Protein AF-A0A656JJ28-F1 (afdb_monomer)

Mean predicted aligned error: 12.54 Å

Solvent-accessible surface area (backbone atoms only — not comparable to full-atom values): 5600 Å² total; per-residue (Å²): 135,88,78,90,80,77,78,72,86,68,77,77,87,78,56,87,78,64,66,68,80,77,59,94,66,66,54,69,68,56,51,49,51,51,52,49,51,51,51,52,51,49,54,50,52,52,51,51,50,52,60,76,40,39,75,59,32,71,74,37,55,70,59,44,51,53,48,51,52,53,55,47,51,56,50,50,50,54,51,51,51,49,52,52,50,38,68,74,68,69,115

Structure (mmCIF, N/CA/C/O backbone):
data_AF-A0A656JJ28-F1
#
_entry.id   AF-A0A656JJ28-F1
#
loop_
_atom_site.group_PDB
_atom_site.id
_atom_site.type_symbol
_atom_site.label_atom_id
_atom_site.label_alt_id
_atom_site.label_comp_id
_atom_site.label_asym_id
_atom_site.label_entity_id
_atom_site.label_seq_id
_atom_site.pdbx_PDB_ins_code
_atom_site.Cartn_x
_atom_site.Cartn_y
_atom_site.Cartn_z
_atom_site.occupancy
_atom_site.B_iso_or_equiv
_atom_site.au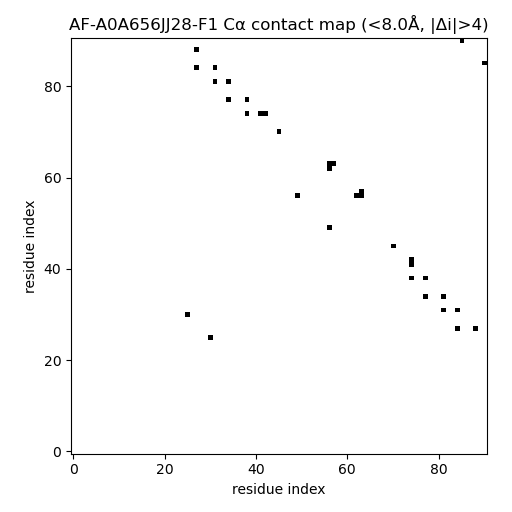th_seq_id
_atom_site.auth_comp_id
_atom_site.auth_asym_id
_atom_site.auth_atom_id
_atom_site.pdbx_PDB_model_num
ATOM 1 N N . MET A 1 1 ? -7.501 -36.820 69.091 1.00 28.56 1 MET A N 1
ATOM 2 C CA . MET A 1 1 ? -7.130 -37.522 67.844 1.00 28.56 1 MET A CA 1
ATOM 3 C C . MET A 1 1 ? -8.232 -37.214 66.833 1.00 28.56 1 MET A C 1
ATOM 5 O O . MET A 1 1 ? -9.359 -37.594 67.099 1.00 28.56 1 MET A O 1
ATOM 9 N N . THR A 1 2 ? -8.061 -36.173 65.999 1.00 41.34 2 THR A N 1
ATOM 10 C CA . THR A 1 2 ? -7.593 -36.225 64.580 1.00 41.34 2 THR A CA 1
ATOM 11 C C . THR A 1 2 ? -8.646 -36.890 63.675 1.00 41.34 2 THR A C 1
ATOM 13 O O . THR A 1 2 ? -9.037 -38.003 63.974 1.00 41.34 2 THR A O 1
ATOM 16 N N . GLN A 1 3 ? -9.173 -36.315 62.592 1.00 39.03 3 GLN A N 1
ATOM 17 C CA . GLN A 1 3 ? -8.618 -35.353 61.643 1.00 39.03 3 GLN A CA 1
ATOM 18 C C . GLN A 1 3 ? -9.666 -34.356 61.129 1.00 39.03 3 GLN A C 1
ATOM 20 O O . GLN A 1 3 ? -10.786 -34.693 60.767 1.00 39.03 3 GLN A O 1
ATOM 25 N N . GLN A 1 4 ? -9.192 -33.124 61.024 1.00 44.34 4 GLN A N 1
ATOM 26 C CA . GLN A 1 4 ? -9.589 -32.094 60.082 1.00 44.34 4 GLN A CA 1
ATOM 27 C C . GLN A 1 4 ? -9.478 -32.618 58.637 1.00 44.34 4 GLN A C 1
ATOM 29 O O . GLN A 1 4 ? -8.366 -32.782 58.142 1.00 44.34 4 GLN A O 1
ATOM 34 N N . GLU A 1 5 ? -10.600 -32.796 57.940 1.00 43.28 5 GLU A N 1
ATOM 35 C CA . GLU A 1 5 ? -10.626 -32.701 56.477 1.00 43.28 5 GLU A CA 1
ATOM 36 C C . GLU A 1 5 ? -11.305 -31.381 56.118 1.00 43.28 5 GLU A C 1
ATOM 38 O O . GLU A 1 5 ? -12.517 -31.239 55.977 1.00 43.28 5 GLU A O 1
ATOM 43 N N . LYS A 1 6 ? -10.462 -30.350 56.110 1.00 45.50 6 LYS A N 1
ATOM 44 C CA . LYS A 1 6 ? -10.784 -28.996 55.690 1.00 45.50 6 LYS A CA 1
ATOM 45 C C . LYS A 1 6 ? -10.999 -29.044 54.177 1.00 45.50 6 LYS A C 1
ATOM 47 O O . LYS A 1 6 ? -10.052 -28.832 53.423 1.00 45.50 6 LYS A O 1
ATOM 52 N N . ALA A 1 7 ? -12.217 -29.350 53.734 1.00 44.69 7 ALA A N 1
ATOM 53 C CA . ALA A 1 7 ? -12.622 -29.036 52.372 1.00 44.69 7 ALA A CA 1
ATOM 54 C C . ALA A 1 7 ? -12.521 -27.513 52.235 1.00 44.69 7 ALA A C 1
ATOM 56 O O . ALA A 1 7 ? -13.266 -26.758 52.855 1.00 44.69 7 ALA A O 1
ATOM 57 N N . LEU A 1 8 ? -11.472 -27.095 51.535 1.00 45.66 8 LEU A N 1
ATOM 58 C CA . LEU A 1 8 ? -11.125 -25.719 51.234 1.00 45.66 8 LEU A CA 1
ATOM 59 C C . LEU A 1 8 ? -12.388 -24.988 50.753 1.00 45.66 8 LEU A C 1
ATOM 61 O O . LEU A 1 8 ? -12.982 -25.409 49.760 1.00 45.66 8 LEU A O 1
ATOM 65 N N . ASP A 1 9 ? -12.789 -23.915 51.441 1.00 49.81 9 ASP A N 1
ATOM 66 C CA . ASP A 1 9 ? -13.774 -22.954 50.939 1.00 49.81 9 ASP A CA 1
ATOM 67 C C . ASP A 1 9 ? -13.238 -22.385 49.618 1.00 49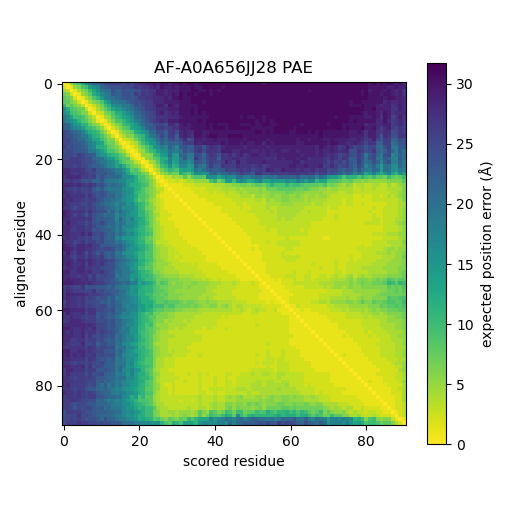.81 9 ASP A C 1
ATOM 69 O O . ASP A 1 9 ? -12.469 -21.422 49.580 1.00 49.81 9 ASP A O 1
ATOM 73 N N . LEU A 1 10 ? -13.583 -23.046 48.515 1.00 51.81 10 LEU A N 1
ATOM 74 C CA . LEU A 1 10 ? -13.326 -22.566 47.172 1.00 51.81 10 LEU A CA 1
ATOM 75 C C . LEU A 1 10 ? -14.176 -21.304 46.996 1.00 51.81 10 LEU A C 1
ATOM 77 O O . LEU A 1 10 ? -15.406 -21.390 47.085 1.00 51.81 10 LEU A O 1
ATOM 81 N N . PRO A 1 11 ? -13.567 -20.128 46.752 1.00 49.78 11 PRO A N 1
ATOM 82 C CA . PRO A 1 11 ? -14.331 -18.919 46.522 1.00 49.78 11 PRO A CA 1
ATOM 83 C C . PRO A 1 11 ? -15.217 -19.152 45.299 1.00 49.78 11 PRO A C 1
ATOM 85 O O . PRO A 1 11 ? -14.739 -19.385 44.187 1.00 49.78 11 PRO A O 1
ATOM 88 N N . LYS A 1 12 ? -16.528 -19.149 45.558 1.00 48.88 12 LYS A N 1
ATOM 89 C CA . LYS A 1 12 ? -17.618 -19.327 44.597 1.00 48.88 12 LYS A CA 1
ATOM 90 C C . LYS A 1 12 ? -17.281 -18.554 43.322 1.00 48.88 12 LYS A C 1
ATOM 92 O O . LYS A 1 12 ? -17.153 -17.331 43.354 1.00 48.88 12 LYS A O 1
ATOM 97 N N . GLY A 1 13 ? -17.090 -19.290 42.228 1.00 53.84 13 GLY A N 1
ATOM 98 C CA . GLY A 1 13 ? -16.563 -18.803 40.957 1.00 53.84 13 GLY A CA 1
ATOM 99 C C . GLY A 1 13 ? -17.428 -17.718 40.322 1.00 53.84 13 GLY A C 1
ATOM 100 O O . GLY A 1 13 ? -18.236 -18.001 39.445 1.00 53.84 13 GLY A O 1
ATOM 101 N N . LYS A 1 14 ? -17.245 -16.471 40.760 1.00 50.59 14 LYS A N 1
ATOM 102 C CA . LYS A 1 14 ? -17.910 -15.297 40.187 1.00 50.59 14 LYS A CA 1
ATOM 103 C C . LYS A 1 14 ? -16.944 -14.260 39.617 1.00 50.59 14 LYS A C 1
ATOM 105 O O . LYS A 1 14 ? -17.394 -13.220 39.170 1.00 50.59 14 LYS A O 1
ATOM 110 N N . ASP A 1 15 ? -15.643 -14.542 39.574 1.00 54.41 15 ASP A N 1
ATOM 111 C CA . ASP A 1 15 ? -14.706 -13.591 38.953 1.00 54.41 15 ASP A CA 1
ATOM 112 C C . ASP A 1 15 ? -13.400 -14.196 38.420 1.00 54.41 15 ASP A C 1
ATOM 114 O O . ASP A 1 15 ? -12.660 -13.528 37.708 1.00 54.41 15 ASP A O 1
ATOM 118 N N . ILE A 1 16 ? -13.120 -15.482 38.670 1.00 50.53 16 ILE A N 1
ATOM 119 C CA . ILE A 1 16 ? -11.864 -16.124 38.229 1.00 50.53 16 ILE A CA 1
ATOM 120 C C . ILE A 1 16 ? -11.845 -16.351 36.709 1.00 50.53 16 ILE A C 1
ATOM 122 O O . ILE A 1 16 ? -10.796 -16.627 36.152 1.00 50.53 16 ILE A O 1
ATOM 126 N N . LEU A 1 17 ? -12.977 -16.209 36.012 1.00 50.91 17 LEU A N 1
ATOM 127 C CA . LEU A 1 17 ? -13.048 -16.194 34.543 1.00 50.91 17 LEU A CA 1
ATOM 128 C C . LEU A 1 17 ? -13.378 -14.804 33.981 1.00 50.91 17 LEU A C 1
ATOM 130 O O . LEU A 1 17 ? -13.450 -14.638 32.767 1.00 50.91 17 LEU A O 1
ATOM 134 N N . ASN A 1 18 ? -13.478 -13.780 34.836 1.00 48.88 18 ASN A N 1
ATOM 135 C CA . ASN A 1 18 ? -13.565 -12.382 34.422 1.00 48.88 18 ASN A CA 1
ATOM 136 C C . ASN A 1 18 ? -12.169 -11.830 34.098 1.00 48.88 18 ASN A C 1
ATOM 138 O O . ASN A 1 18 ? -11.801 -10.705 34.439 1.00 48.88 18 ASN A O 1
ATOM 142 N N . TRP A 1 19 ? -11.378 -12.627 33.380 1.00 50.97 19 TRP A N 1
ATOM 143 C CA . TRP A 1 19 ? -10.265 -12.120 32.601 1.00 50.97 19 TRP A CA 1
ATOM 144 C C . TRP A 1 19 ? -10.921 -11.399 31.430 1.00 50.97 19 TRP A C 1
ATOM 146 O O . TRP A 1 19 ? -10.937 -11.887 30.303 1.00 50.97 19 TRP A O 1
ATOM 156 N N . LYS A 1 20 ? -11.516 -10.228 31.697 1.00 46.38 20 LYS A N 1
ATOM 157 C CA . LYS A 1 20 ? -11.679 -9.193 30.686 1.00 46.38 20 LYS A CA 1
ATOM 158 C C . LYS A 1 20 ? -10.313 -9.133 30.045 1.00 46.38 20 LYS A C 1
ATOM 160 O O . LYS A 1 20 ? -9.372 -8.747 30.735 1.00 46.38 20 LYS A O 1
ATOM 165 N N . ILE A 1 21 ? -10.192 -9.648 28.823 1.00 53.66 21 ILE A N 1
ATOM 166 C CA . ILE A 1 21 ? -8.929 -9.775 28.109 1.00 53.66 21 ILE A CA 1
ATOM 167 C C . ILE A 1 21 ? -8.368 -8.359 28.035 1.00 53.66 21 ILE A C 1
ATOM 169 O O . ILE A 1 21 ? -8.682 -7.579 27.141 1.00 53.66 21 ILE A O 1
ATOM 173 N N . LYS A 1 22 ? -7.587 -7.978 29.045 1.00 47.00 22 LYS A N 1
ATOM 174 C CA . LYS A 1 22 ? -6.879 -6.715 29.115 1.00 47.00 22 LYS A CA 1
ATOM 175 C C . LYS A 1 22 ? -5.591 -6.985 28.374 1.00 47.00 22 LYS A C 1
ATOM 177 O O . LYS A 1 22 ? -4.499 -6.928 28.924 1.00 47.00 22 LYS A O 1
ATOM 182 N N . THR A 1 23 ? -5.740 -7.353 27.104 1.00 55.34 23 THR A N 1
ATOM 183 C CA . THR A 1 23 ? -4.659 -7.188 26.156 1.00 55.34 23 THR A CA 1
ATOM 184 C C . THR A 1 23 ? -4.189 -5.751 26.316 1.00 55.34 23 THR A C 1
ATOM 186 O O . THR A 1 23 ? -5.017 -4.841 26.403 1.00 55.34 23 THR A O 1
ATOM 189 N N . LEU A 1 24 ? -2.879 -5.531 26.271 1.00 50.72 24 LEU A N 1
ATOM 190 C CA . LEU A 1 24 ? -2.261 -4.239 25.947 1.00 50.72 24 LEU A CA 1
ATOM 191 C C . LEU A 1 24 ? -2.685 -3.732 24.543 1.00 50.72 24 LEU A C 1
ATOM 193 O O . LEU A 1 24 ? -1.955 -3.003 23.881 1.00 50.72 24 LEU A O 1
ATOM 197 N N . ALA A 1 25 ? -3.850 -4.154 24.049 1.00 59.09 25 ALA A N 1
ATOM 198 C CA . ALA A 1 25 ? -4.447 -3.697 22.824 1.00 59.09 25 ALA A CA 1
ATOM 199 C C . ALA A 1 25 ? -4.934 -2.277 23.070 1.00 59.09 25 ALA A C 1
ATOM 201 O O . ALA A 1 25 ? -5.807 -2.013 23.901 1.00 59.09 25 ALA A O 1
ATOM 202 N N . ARG A 1 26 ? -4.308 -1.372 22.329 1.00 66.62 26 ARG A N 1
ATOM 203 C CA . ARG A 1 26 ? -4.726 0.009 22.158 1.00 66.62 26 ARG A CA 1
ATOM 204 C C . ARG A 1 26 ? -6.226 0.071 21.846 1.00 66.62 26 ARG A C 1
ATOM 206 O O . ARG A 1 26 ? -6.771 -0.883 21.288 1.00 66.62 26 ARG A O 1
ATOM 213 N N . SER A 1 27 ? -6.900 1.166 22.206 1.00 81.69 27 SER A N 1
ATOM 214 C CA . SER A 1 27 ? -8.344 1.257 21.965 1.00 81.69 27 SER A CA 1
ATOM 215 C C . SER A 1 27 ? -8.658 1.028 20.475 1.00 81.69 27 SER A C 1
ATOM 217 O O . SER A 1 27 ? -7.864 1.425 19.615 1.00 81.69 27 SER A O 1
ATOM 219 N N . PRO A 1 28 ? -9.794 0.402 20.125 1.00 80.88 28 PRO A N 1
ATOM 220 C CA . PRO A 1 28 ? -10.104 0.097 18.727 1.00 80.88 28 PRO A CA 1
ATOM 221 C C . PRO A 1 28 ? -10.106 1.341 17.832 1.00 80.88 28 PRO A C 1
ATOM 223 O O . PRO A 1 28 ? -9.612 1.314 16.707 1.00 80.88 28 PRO A O 1
ATOM 226 N N . LYS A 1 29 ? -10.551 2.474 18.384 1.00 84.94 29 LYS A N 1
ATOM 227 C CA . LYS A 1 29 ? -10.467 3.793 17.753 1.00 84.94 29 LYS A CA 1
ATOM 228 C C . LYS A 1 29 ? -9.025 4.206 17.440 1.00 84.94 29 LYS A C 1
ATOM 230 O O . LYS A 1 29 ? -8.749 4.662 16.335 1.00 84.94 29 LYS A O 1
ATOM 235 N N . GLU A 1 30 ? -8.095 4.039 18.379 1.00 87.44 30 GLU A N 1
ATOM 236 C CA . GLU A 1 30 ? -6.673 4.332 18.156 1.00 87.44 30 GLU A CA 1
ATOM 237 C C . GLU A 1 30 ? -6.045 3.405 17.106 1.00 87.44 30 GLU A C 1
ATOM 239 O O . GLU A 1 30 ? -5.235 3.862 16.300 1.00 87.44 30 GLU A O 1
ATOM 244 N N . ILE A 1 31 ? -6.443 2.128 17.067 1.00 87.62 31 ILE A N 1
ATOM 245 C CA . ILE A 1 31 ? -6.005 1.178 16.032 1.00 87.62 31 ILE A CA 1
ATOM 246 C C . ILE A 1 31 ? -6.491 1.630 14.648 1.00 87.62 31 ILE A C 1
ATOM 248 O O . ILE A 1 31 ? -5.697 1.670 13.709 1.00 87.62 31 ILE A O 1
ATOM 252 N N . MET A 1 32 ? -7.763 2.021 14.522 1.00 89.88 32 MET A N 1
ATOM 253 C CA . MET A 1 32 ? -8.327 2.522 13.263 1.00 89.88 32 MET A CA 1
ATOM 254 C C . MET A 1 32 ? -7.636 3.802 12.783 1.00 89.88 32 MET A C 1
ATOM 256 O O . MET A 1 32 ? -7.335 3.931 11.595 1.00 89.88 32 MET A O 1
ATOM 260 N N . ILE A 1 33 ? -7.348 4.739 13.693 1.00 91.06 33 ILE A N 1
ATOM 261 C CA . ILE A 1 33 ? -6.605 5.965 13.367 1.00 91.06 33 ILE A CA 1
ATOM 262 C C . ILE A 1 33 ? -5.204 5.613 12.860 1.00 91.06 33 ILE A C 1
ATOM 264 O O . ILE A 1 33 ? -4.806 6.087 11.798 1.00 91.06 33 ILE A O 1
ATOM 268 N N . ALA A 1 34 ? -4.475 4.744 13.566 1.00 91.50 34 ALA A N 1
ATOM 269 C CA . ALA A 1 34 ? -3.140 4.328 13.148 1.00 91.50 34 ALA A CA 1
ATOM 270 C C . ALA A 1 34 ? -3.160 3.659 11.764 1.00 91.50 34 ALA A C 1
ATOM 272 O O . ALA A 1 34 ? -2.373 4.025 10.895 1.00 91.50 34 ALA A O 1
ATOM 273 N N . GLN A 1 35 ? -4.093 2.734 11.519 1.00 91.69 35 GLN A N 1
ATOM 274 C CA . GLN A 1 35 ? -4.262 2.081 10.213 1.00 91.69 35 GLN A CA 1
ATOM 275 C C . GLN A 1 35 ? -4.606 3.071 9.095 1.00 91.69 35 GLN A C 1
ATOM 277 O O . GLN A 1 35 ? -4.107 2.933 7.976 1.00 91.69 35 GLN A O 1
ATOM 282 N N . SER A 1 36 ? -5.413 4.090 9.393 1.00 92.00 36 SER A N 1
ATOM 283 C CA . SER A 1 36 ? -5.752 5.146 8.433 1.00 92.00 36 SER A CA 1
ATOM 284 C C . SER A 1 36 ? -4.523 5.987 8.077 1.00 92.00 36 SER A C 1
ATOM 286 O O . SER A 1 36 ? -4.275 6.248 6.902 1.00 92.00 36 SER A O 1
ATOM 288 N N . ILE A 1 37 ? -3.701 6.339 9.073 1.00 95.31 37 ILE A N 1
ATOM 289 C CA . ILE A 1 37 ? -2.429 7.047 8.869 1.00 95.31 37 ILE A CA 1
ATOM 290 C C . ILE A 1 37 ? -1.468 6.195 8.031 1.00 95.31 37 ILE A C 1
ATOM 292 O O . ILE A 1 37 ? -0.916 6.690 7.051 1.00 95.31 37 ILE A O 1
ATOM 296 N N . PHE A 1 38 ? -1.304 4.909 8.355 1.00 94.25 38 PHE A N 1
ATOM 297 C CA . PHE A 1 38 ? -0.464 4.005 7.563 1.00 94.25 38 PHE A CA 1
ATOM 298 C C . PHE A 1 38 ? -0.946 3.887 6.117 1.00 94.25 38 PHE A C 1
ATOM 300 O O . PHE A 1 38 ? -0.127 3.920 5.204 1.00 94.25 38 PHE A O 1
ATOM 307 N N . SER A 1 39 ? -2.261 3.818 5.897 1.00 94.88 39 SER A N 1
ATOM 308 C CA . SER A 1 39 ? -2.838 3.787 4.549 1.00 94.88 39 SER A CA 1
ATOM 309 C C . SER A 1 39 ? -2.521 5.071 3.775 1.00 94.88 39 SER A C 1
ATOM 311 O O . SER A 1 39 ? -2.101 5.004 2.621 1.00 94.88 39 SER A O 1
ATOM 313 N N . ALA A 1 40 ? -2.648 6.238 4.415 1.00 96.12 40 ALA A N 1
ATOM 314 C CA . ALA A 1 40 ? -2.320 7.526 3.805 1.00 96.12 40 ALA A CA 1
ATOM 315 C C . ALA A 1 40 ? -0.825 7.653 3.465 1.00 96.12 40 ALA A C 1
ATOM 317 O O . ALA A 1 40 ? -0.472 8.095 2.368 1.00 96.12 40 ALA A O 1
ATOM 318 N N . ILE A 1 41 ? 0.058 7.221 4.371 1.00 97.31 41 ILE A N 1
ATOM 319 C CA . ILE A 1 41 ? 1.507 7.179 4.131 1.00 97.31 41 ILE A CA 1
ATOM 320 C C . ILE A 1 41 ? 1.823 6.230 2.972 1.00 97.31 41 ILE A C 1
ATOM 322 O O . ILE A 1 41 ? 2.586 6.599 2.082 1.00 97.31 41 ILE A O 1
ATOM 326 N N . HIS A 1 42 ? 1.206 5.044 2.938 1.00 96.38 42 HIS A N 1
ATOM 327 C CA . HIS A 1 42 ? 1.387 4.063 1.865 1.00 96.38 42 HIS A CA 1
ATOM 328 C C . HIS A 1 42 ? 0.998 4.633 0.501 1.00 96.38 42 HIS A C 1
ATOM 330 O O . HIS A 1 42 ? 1.786 4.555 -0.438 1.00 96.38 42 HIS A O 1
ATOM 336 N N . LEU A 1 43 ? -0.173 5.268 0.394 1.00 96.62 43 LEU A N 1
ATOM 337 C CA . LEU A 1 43 ? -0.639 5.938 -0.827 1.00 96.62 43 LEU A CA 1
ATOM 338 C C . LEU A 1 43 ? 0.311 7.056 -1.270 1.00 96.62 43 LEU A C 1
ATOM 340 O O . LEU A 1 43 ? 0.656 7.1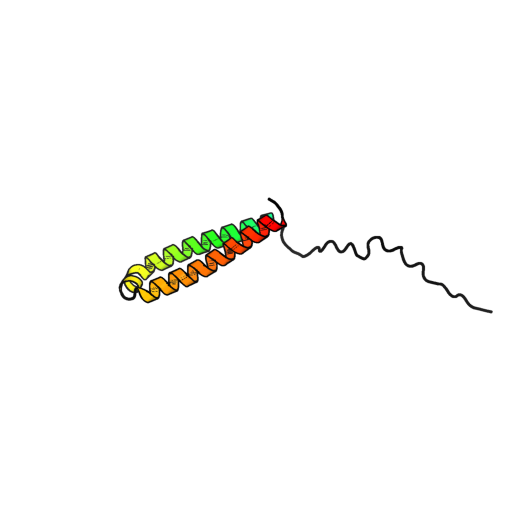51 -2.450 1.00 96.62 43 LEU A O 1
ATOM 344 N N . THR A 1 44 ? 0.771 7.871 -0.322 1.00 97.69 44 THR A N 1
ATOM 345 C CA . THR A 1 44 ? 1.676 8.993 -0.600 1.00 97.69 44 THR A CA 1
ATOM 346 C C . THR A 1 44 ? 3.038 8.493 -1.082 1.00 97.69 44 THR A C 1
ATOM 348 O O . THR A 1 44 ? 3.509 8.904 -2.141 1.00 97.69 44 THR A O 1
ATOM 351 N N . GLY A 1 45 ? 3.647 7.555 -0.352 1.00 97.31 45 GLY A N 1
ATOM 352 C CA . GLY A 1 45 ? 4.935 6.958 -0.707 1.00 97.31 45 GLY A CA 1
ATOM 353 C C . GLY A 1 45 ? 4.882 6.218 -2.042 1.00 97.31 45 GLY A C 1
ATOM 354 O O . GLY A 1 45 ? 5.755 6.407 -2.884 1.00 97.31 45 GLY A O 1
ATOM 355 N N . SER A 1 46 ? 3.810 5.458 -2.279 1.00 96.19 46 SER A N 1
ATOM 356 C CA . SER A 1 46 ? 3.550 4.784 -3.556 1.00 96.19 46 SER A CA 1
ATOM 357 C C . SER A 1 46 ? 3.482 5.772 -4.720 1.00 96.19 46 SER A C 1
ATOM 359 O O . SER A 1 46 ? 4.115 5.561 -5.753 1.00 96.19 46 SER A O 1
ATOM 361 N N . SER A 1 47 ? 2.751 6.875 -4.546 1.00 95.75 47 SER A N 1
ATOM 362 C CA . SER A 1 47 ? 2.597 7.903 -5.579 1.00 95.75 47 SER A CA 1
ATOM 363 C C . SER A 1 47 ? 3.927 8.587 -5.896 1.00 95.75 47 SER A C 1
ATOM 365 O O . SER A 1 47 ? 4.283 8.725 -7.065 1.00 95.75 47 SER A O 1
ATOM 367 N N . LEU A 1 48 ? 4.701 8.952 -4.867 1.00 97.25 48 LEU A N 1
ATOM 368 C CA . LEU A 1 48 ? 6.028 9.550 -5.035 1.00 97.25 48 LEU A CA 1
ATOM 369 C C . LEU A 1 48 ? 7.013 8.588 -5.708 1.00 97.25 48 LEU A C 1
ATOM 371 O O . LEU A 1 48 ? 7.775 9.003 -6.580 1.00 97.25 48 LEU A O 1
ATOM 375 N N . PHE A 1 49 ? 6.980 7.305 -5.344 1.00 94.19 49 PHE A N 1
ATOM 376 C CA . PHE A 1 49 ? 7.830 6.283 -5.948 1.00 94.19 49 PHE A CA 1
ATOM 377 C C . PHE A 1 49 ? 7.503 6.075 -7.432 1.00 94.19 49 PHE A C 1
ATOM 379 O O . PHE A 1 49 ? 8.409 6.064 -8.268 1.00 94.19 49 PHE A O 1
ATOM 386 N N . MET A 1 50 ? 6.215 5.986 -7.781 1.00 94.06 50 MET A N 1
ATOM 387 C CA . MET A 1 50 ? 5.771 5.887 -9.176 1.00 94.06 50 MET A CA 1
ATOM 388 C C . MET A 1 50 ? 6.146 7.130 -9.986 1.00 94.06 50 MET A C 1
ATOM 390 O O . MET A 1 50 ? 6.651 7.006 -11.102 1.00 94.06 50 MET A O 1
ATOM 394 N N . TRP A 1 51 ? 5.960 8.319 -9.410 1.00 95.50 51 TRP A N 1
ATOM 395 C CA . TRP A 1 51 ?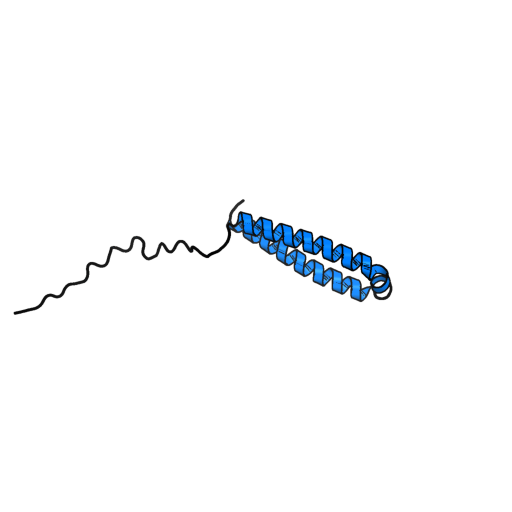 6.353 9.580 -10.032 1.00 95.50 51 TRP A CA 1
ATOM 396 C C . TRP A 1 51 ? 7.865 9.645 -10.291 1.00 95.50 51 TRP A C 1
ATOM 398 O O . TRP A 1 51 ? 8.292 9.898 -11.417 1.00 95.50 51 TRP A O 1
ATOM 408 N N . GLY A 1 52 ? 8.686 9.347 -9.279 1.00 96.44 52 GLY A N 1
ATOM 409 C CA . GLY A 1 52 ? 10.146 9.358 -9.400 1.00 96.44 52 GLY A CA 1
ATOM 410 C C . GLY A 1 52 ? 10.680 8.313 -10.386 1.00 96.44 52 GLY A C 1
ATOM 411 O O . GLY A 1 52 ? 11.628 8.579 -11.125 1.00 96.44 52 GLY A O 1
ATOM 412 N N . GLY A 1 53 ? 10.047 7.139 -10.445 1.00 94.38 53 GLY A N 1
ATOM 413 C CA . GLY A 1 53 ? 10.425 6.046 -11.343 1.00 94.38 53 GLY A CA 1
ATOM 414 C C . GLY A 1 53 ? 9.771 6.080 -12.728 1.00 94.38 53 GLY A C 1
ATOM 415 O O . GLY A 1 53 ? 10.038 5.186 -13.531 1.00 94.38 53 GLY A O 1
ATOM 416 N N . TRP A 1 54 ? 8.944 7.083 -13.046 1.00 94.62 54 TRP A N 1
ATOM 417 C CA . TRP A 1 54 ? 8.110 7.143 -14.259 1.00 94.62 54 TRP A CA 1
ATOM 418 C C . TRP A 1 54 ? 8.842 6.736 -15.548 1.00 94.62 54 TRP A C 1
ATOM 420 O O . TRP A 1 54 ? 8.351 5.905 -16.309 1.00 94.62 54 TRP A O 1
ATOM 430 N N . LYS A 1 55 ? 10.059 7.248 -15.778 1.00 96.25 55 LYS A N 1
ATOM 431 C CA . LYS A 1 55 ? 10.842 6.929 -16.989 1.00 96.25 55 LYS A CA 1
ATOM 432 C C . LYS A 1 55 ? 11.239 5.450 -17.084 1.00 96.25 55 LYS A C 1
ATOM 434 O O . LYS A 1 55 ? 11.359 4.931 -18.189 1.00 96.25 55 LYS A O 1
ATOM 439 N N . VAL A 1 56 ? 11.476 4.786 -15.9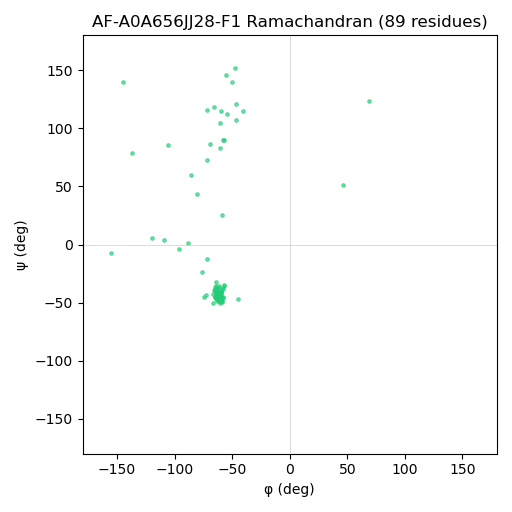53 1.00 94.94 56 VAL A N 1
ATOM 440 C CA . VAL A 1 56 ? 11.794 3.348 -15.892 1.00 94.94 56 VAL A CA 1
ATOM 441 C C . VAL A 1 56 ? 10.532 2.532 -16.152 1.0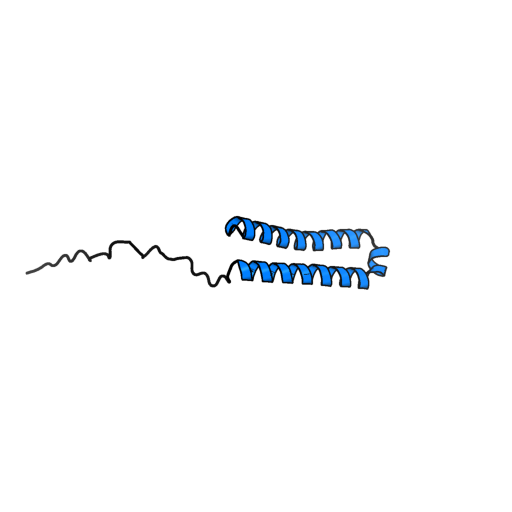0 94.94 56 VAL A C 1
ATOM 443 O O . VAL A 1 56 ? 10.550 1.617 -16.971 1.00 94.94 56 VAL A O 1
ATOM 446 N N . PHE A 1 57 ? 9.422 2.914 -15.522 1.00 94.19 57 PHE A N 1
ATOM 447 C CA . PHE A 1 57 ? 8.130 2.252 -15.686 1.00 94.19 57 PHE A CA 1
ATOM 448 C C . PHE A 1 57 ? 7.588 2.345 -17.115 1.00 94.19 57 PHE A C 1
ATOM 450 O O . PHE A 1 57 ? 7.089 1.356 -17.640 1.00 94.19 57 PHE A O 1
ATOM 457 N N . LEU A 1 58 ? 7.764 3.485 -17.787 1.00 93.38 58 LEU A N 1
ATOM 458 C CA . LEU A 1 58 ? 7.413 3.628 -19.202 1.00 93.38 58 LEU A CA 1
ATOM 459 C C . LEU A 1 58 ? 8.199 2.685 -20.120 1.00 93.38 58 LEU A C 1
ATOM 461 O O . LEU A 1 58 ? 7.666 2.214 -21.119 1.00 93.38 58 LEU A O 1
ATOM 465 N N . LYS A 1 59 ? 9.470 2.419 -19.797 1.00 96.88 59 LYS A N 1
ATOM 466 C CA . LYS A 1 59 ? 10.316 1.498 -20.570 1.00 96.88 59 LYS A CA 1
ATOM 467 C C . LYS A 1 59 ? 9.974 0.032 -20.308 1.00 96.88 59 LYS A C 1
ATOM 469 O O . LYS A 1 59 ? 10.265 -0.808 -21.152 1.00 96.88 59 LYS A O 1
ATOM 474 N N . ASN A 1 60 ? 9.382 -0.280 -19.155 1.00 94.75 60 ASN A N 1
ATOM 475 C CA . ASN A 1 60 ? 8.980 -1.634 -18.786 1.00 94.75 60 ASN A CA 1
ATOM 476 C C . ASN A 1 60 ? 7.581 -1.637 -18.133 1.00 94.75 60 ASN A C 1
ATOM 478 O O . ASN A 1 60 ? 7.465 -1.726 -16.907 1.00 94.75 60 ASN A O 1
ATOM 482 N N . PRO A 1 61 ? 6.507 -1.546 -18.941 1.00 93.12 61 PRO A N 1
ATOM 483 C CA . PRO A 1 61 ? 5.137 -1.490 -18.434 1.00 93.12 61 PR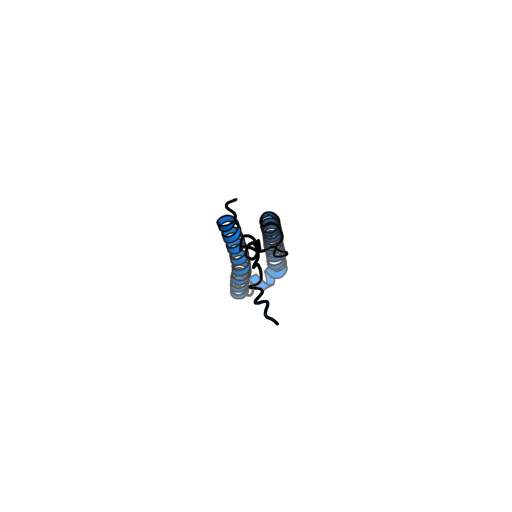O A CA 1
ATOM 484 C C . PRO A 1 61 ? 4.718 -2.691 -17.566 1.00 93.12 61 PRO A C 1
ATOM 486 O O . PRO A 1 61 ? 4.049 -2.469 -16.556 1.00 93.12 61 PRO A O 1
ATOM 489 N N . PRO A 1 62 ? 5.121 -3.947 -17.860 1.00 96.56 62 PRO A N 1
ATOM 490 C CA . PRO A 1 62 ? 4.822 -5.079 -16.980 1.00 96.56 62 PRO A CA 1
ATOM 491 C C . PRO A 1 62 ? 5.333 -4.900 -15.546 1.00 96.56 62 PRO A C 1
ATOM 493 O O . PRO A 1 62 ? 4.655 -5.290 -14.596 1.00 96.56 62 PRO A O 1
ATOM 496 N N . LEU A 1 63 ? 6.497 -4.265 -15.372 1.00 94.31 63 LEU A N 1
ATOM 497 C CA . LEU A 1 63 ? 7.049 -3.968 -14.051 1.00 94.31 63 LEU A CA 1
ATOM 498 C C . LEU A 1 63 ? 6.165 -2.974 -13.282 1.00 94.31 63 LEU A C 1
ATOM 500 O O . LEU A 1 63 ? 5.936 -3.157 -12.087 1.00 94.31 63 LEU A O 1
ATOM 504 N N . LEU A 1 64 ? 5.617 -1.962 -13.964 1.00 94.12 64 LEU A N 1
ATOM 505 C CA . LEU A 1 64 ? 4.656 -1.029 -13.368 1.00 94.12 64 LEU A CA 1
ATOM 506 C C . LEU A 1 64 ? 3.365 -1.739 -12.948 1.00 94.12 64 LEU A C 1
ATOM 508 O O . LEU A 1 64 ? 2.868 -1.498 -11.852 1.00 94.12 64 LEU A O 1
ATOM 512 N N . VAL A 1 65 ? 2.842 -2.634 -13.788 1.00 95.38 65 VAL A N 1
ATOM 513 C CA . VAL A 1 65 ? 1.637 -3.416 -13.466 1.00 95.38 65 VAL A CA 1
ATOM 514 C C . VAL A 1 65 ? 1.874 -4.286 -12.232 1.00 95.38 65 VAL A C 1
ATOM 516 O O . VAL A 1 65 ? 1.070 -4.257 -11.302 1.00 95.38 65 VAL A O 1
ATOM 519 N N . GLY A 1 66 ? 2.997 -5.010 -12.180 1.00 96.00 66 GLY A N 1
ATOM 520 C CA . GLY A 1 66 ? 3.360 -5.827 -11.020 1.00 96.00 66 GLY A CA 1
ATOM 521 C C . GLY A 1 66 ? 3.492 -5.001 -9.739 1.00 96.00 66 GLY A C 1
ATOM 522 O O . GLY A 1 66 ? 2.991 -5.397 -8.687 1.00 96.00 66 GLY A O 1
ATOM 523 N N . LEU A 1 67 ? 4.093 -3.814 -9.836 1.00 94.94 67 LEU A N 1
ATOM 524 C CA . LEU A 1 67 ? 4.201 -2.880 -8.720 1.00 94.94 67 LEU A CA 1
ATOM 525 C C . LEU A 1 67 ? 2.827 -2.382 -8.249 1.00 94.94 67 LEU A C 1
ATOM 527 O O . LEU A 1 67 ? 2.555 -2.408 -7.052 1.00 94.94 67 LEU A O 1
ATOM 531 N N . ILE A 1 68 ? 1.947 -1.966 -9.165 1.00 95.31 68 ILE A N 1
ATOM 532 C CA . ILE A 1 68 ? 0.587 -1.517 -8.826 1.00 95.31 68 ILE A CA 1
ATOM 533 C C . ILE A 1 68 ? -0.188 -2.637 -8.130 1.00 95.31 68 ILE A C 1
ATOM 535 O O . ILE A 1 68 ? -0.843 -2.383 -7.122 1.00 95.31 68 ILE A O 1
ATOM 539 N N . LEU A 1 69 ? -0.082 -3.876 -8.617 1.00 97.50 69 LEU A N 1
ATOM 540 C CA . LEU A 1 69 ? -0.724 -5.032 -7.988 1.00 97.50 69 LEU A CA 1
ATOM 541 C C . LEU A 1 69 ? -0.187 -5.282 -6.575 1.00 97.50 69 LEU A C 1
ATOM 543 O O . LEU A 1 69 ? -0.975 -5.482 -5.652 1.00 97.50 69 LEU A O 1
ATOM 547 N N . ALA A 1 70 ? 1.132 -5.217 -6.379 1.00 96.69 70 ALA A N 1
ATOM 548 C CA . ALA A 1 70 ? 1.742 -5.392 -5.063 1.00 96.69 70 ALA A CA 1
ATOM 549 C C . ALA A 1 70 ? 1.301 -4.294 -4.077 1.00 96.69 70 ALA A C 1
ATOM 551 O O . ALA A 1 70 ? 0.848 -4.589 -2.970 1.00 96.69 70 ALA A O 1
ATOM 552 N N . LEU A 1 71 ? 1.368 -3.025 -4.491 1.00 96.62 71 LEU A N 1
ATOM 553 C CA . LEU A 1 71 ? 0.963 -1.883 -3.665 1.00 96.62 71 LEU A CA 1
ATOM 554 C C . LEU A 1 71 ? -0.543 -1.892 -3.380 1.00 96.62 71 LEU A C 1
ATOM 556 O O . LEU A 1 71 ? -0.959 -1.591 -2.259 1.00 96.62 71 LEU A O 1
ATOM 560 N N . GLY A 1 72 ? -1.348 -2.270 -4.372 1.00 96.94 72 GLY A N 1
ATOM 561 C CA . GLY A 1 72 ? -2.791 -2.440 -4.249 1.00 96.94 72 GLY A CA 1
ATOM 562 C C . GLY A 1 72 ? -3.161 -3.566 -3.288 1.00 96.94 72 GLY A C 1
ATOM 563 O O . GLY A 1 72 ? -4.063 -3.389 -2.477 1.00 96.94 72 GLY A O 1
ATOM 564 N N . GLY A 1 73 ? -2.429 -4.683 -3.302 1.00 97.50 73 GLY A N 1
ATOM 565 C CA . GLY A 1 73 ? -2.620 -5.784 -2.354 1.00 97.50 73 GLY A CA 1
ATOM 566 C C . GLY A 1 73 ? -2.375 -5.364 -0.903 1.00 97.50 73 GLY A C 1
ATOM 567 O O . GLY A 1 73 ? -3.187 -5.661 -0.026 1.00 97.50 73 GLY A O 1
ATOM 568 N N . VAL A 1 74 ? -1.305 -4.602 -0.650 1.00 95.88 74 VAL A N 1
ATOM 569 C CA . VAL A 1 74 ? -1.022 -4.042 0.686 1.00 95.88 74 VAL A CA 1
ATOM 570 C C . VAL A 1 74 ? -2.130 -3.083 1.127 1.00 95.88 74 VAL A C 1
ATOM 572 O O . VAL A 1 74 ? -2.594 -3.151 2.266 1.00 95.88 74 VAL A O 1
ATOM 575 N N . LEU A 1 75 ? -2.607 -2.224 0.222 1.00 95.62 75 LEU A N 1
ATOM 576 C CA . LEU A 1 75 ? -3.707 -1.312 0.528 1.00 95.62 75 LEU A CA 1
ATOM 577 C C . LEU A 1 75 ? -5.005 -2.078 0.823 1.00 95.62 75 LEU A C 1
ATOM 579 O O . LEU A 1 75 ? -5.668 -1.797 1.819 1.00 95.62 75 LEU A O 1
ATOM 583 N N . ALA A 1 76 ? -5.343 -3.079 0.008 1.00 96.06 76 ALA A N 1
ATOM 584 C CA . ALA A 1 76 ? -6.519 -3.923 0.201 1.00 96.06 76 ALA A CA 1
ATOM 585 C C . ALA A 1 76 ? -6.490 -4.640 1.558 1.00 96.06 76 ALA A C 1
ATOM 587 O O . ALA A 1 76 ? -7.516 -4.712 2.235 1.00 96.06 76 ALA A O 1
ATOM 588 N N . TYR A 1 77 ? -5.313 -5.097 1.997 1.00 94.88 77 TYR A N 1
ATOM 589 C CA . TYR A 1 77 ? -5.132 -5.665 3.330 1.00 94.88 77 TYR A CA 1
ATOM 590 C C . TYR A 1 77 ? -5.493 -4.662 4.437 1.00 94.88 77 TYR A C 1
ATOM 592 O O . TYR A 1 77 ? -6.289 -4.989 5.319 1.00 94.88 77 TYR A O 1
ATOM 600 N N . PHE A 1 78 ? -4.992 -3.424 4.379 1.00 90.88 78 PHE A N 1
ATOM 601 C CA . PHE A 1 78 ? -5.328 -2.405 5.382 1.00 90.88 78 PHE A CA 1
ATOM 602 C C . PHE A 1 78 ? -6.811 -2.026 5.380 1.00 90.88 78 PHE A C 1
ATOM 604 O O . PHE A 1 78 ? -7.406 -1.893 6.451 1.00 90.88 78 PHE A O 1
ATOM 611 N N . ILE A 1 79 ? -7.434 -1.922 4.205 1.00 92.44 79 ILE A N 1
ATOM 612 C CA . ILE A 1 79 ? -8.878 -1.682 4.096 1.00 92.44 79 ILE A CA 1
ATOM 613 C C . ILE A 1 79 ? -9.673 -2.846 4.700 1.00 92.44 79 ILE A C 1
ATOM 615 O O . ILE A 1 79 ? -10.600 -2.618 5.477 1.00 92.44 79 ILE A O 1
ATOM 619 N N . GLY A 1 80 ? -9.287 -4.092 4.417 1.00 93.50 80 GLY A N 1
ATOM 620 C CA . GLY A 1 80 ? -9.910 -5.276 5.012 1.00 93.50 80 GLY A CA 1
ATOM 621 C C . GLY A 1 80 ? -9.809 -5.287 6.539 1.00 93.50 80 GLY A C 1
ATOM 622 O O . GLY A 1 80 ? -10.787 -5.590 7.227 1.00 93.50 80 GLY A O 1
ATOM 623 N N . LEU A 1 81 ? -8.658 -4.881 7.087 1.00 91.06 81 LEU A N 1
ATOM 624 C CA . LEU A 1 81 ? -8.500 -4.716 8.530 1.00 91.06 81 LEU A CA 1
ATOM 625 C C . LEU A 1 81 ? -9.438 -3.642 9.091 1.00 91.06 81 LEU A C 1
ATOM 627 O O . LEU A 1 81 ? -10.075 -3.896 10.110 1.00 91.06 81 LEU A O 1
ATOM 631 N N . LEU A 1 82 ? -9.572 -2.488 8.431 1.00 89.69 82 LEU A N 1
ATOM 632 C CA . LEU A 1 82 ? -10.489 -1.426 8.860 1.00 89.69 82 LEU A CA 1
ATOM 633 C C . LEU A 1 82 ? -11.949 -1.889 8.860 1.00 89.69 82 LEU A C 1
ATOM 635 O O . LEU A 1 82 ? -12.665 -1.643 9.831 1.00 89.69 82 LEU A O 1
ATOM 639 N N . ILE A 1 83 ? -12.378 -2.602 7.813 1.00 90.62 83 ILE A N 1
ATOM 640 C CA . ILE A 1 83 ? -13.725 -3.185 7.732 1.00 90.62 83 ILE A CA 1
ATOM 641 C C . ILE A 1 83 ? -13.942 -4.138 8.908 1.00 90.62 83 ILE A C 1
ATOM 643 O O . ILE A 1 83 ? -14.914 -3.985 9.642 1.00 90.62 83 ILE A O 1
ATOM 647 N N . ARG A 1 84 ? -12.999 -5.057 9.157 1.00 88.94 84 ARG A N 1
ATOM 648 C CA . ARG A 1 84 ? -13.075 -5.997 10.284 1.00 88.94 84 ARG A CA 1
ATOM 649 C C . ARG A 1 84 ? -13.186 -5.276 11.630 1.00 88.94 84 ARG A C 1
ATOM 651 O O . ARG A 1 84 ? -13.992 -5.679 12.463 1.00 88.94 84 ARG A O 1
ATOM 658 N N . GLN A 1 85 ? -12.385 -4.233 11.856 1.00 85.75 85 GLN A N 1
ATOM 659 C CA . GLN A 1 85 ? -12.447 -3.438 13.088 1.00 85.75 85 GLN A CA 1
ATOM 660 C C . GLN A 1 85 ? -13.824 -2.778 13.239 1.00 85.75 85 GLN A C 1
ATOM 662 O O . GLN A 1 85 ? -14.445 -2.891 14.294 1.00 85.75 85 GLN A O 1
ATOM 667 N N . LYS A 1 86 ? -14.349 -2.165 12.173 1.00 84.19 86 LYS A N 1
ATOM 668 C CA . LYS A 1 86 ? -15.679 -1.548 12.190 1.00 84.19 86 LYS A CA 1
ATOM 669 C C . LYS A 1 86 ? -16.787 -2.568 12.473 1.00 84.19 86 LYS A C 1
ATOM 671 O O . LYS 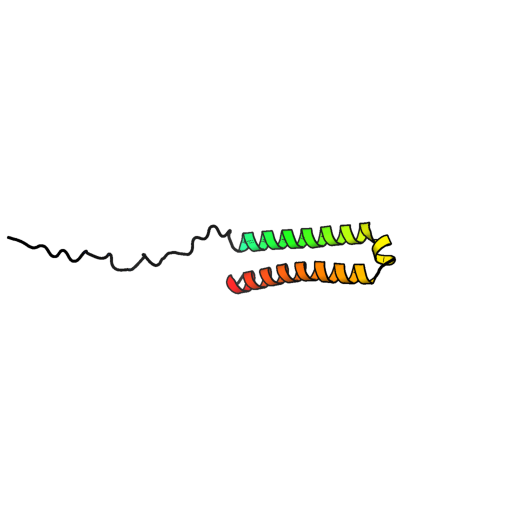A 1 86 ? -17.665 -2.284 13.277 1.00 84.19 86 LYS A O 1
ATOM 676 N N . THR A 1 87 ? -16.718 -3.761 11.881 1.00 85.38 87 THR A N 1
ATOM 677 C CA . THR A 1 87 ? -17.699 -4.835 12.110 1.00 85.38 87 THR A CA 1
ATOM 678 C C . THR A 1 87 ? -17.678 -5.358 13.549 1.00 85.38 87 THR A C 1
ATOM 680 O O . THR A 1 87 ? -18.738 -5.618 14.105 1.00 85.38 87 THR A O 1
ATOM 683 N N . ILE A 1 88 ? -16.502 -5.504 14.171 1.00 84.38 88 ILE A N 1
ATOM 684 C CA . ILE A 1 88 ? -16.385 -6.017 15.550 1.00 84.38 88 ILE A CA 1
ATOM 685 C C . ILE A 1 88 ? -16.864 -4.987 16.576 1.00 84.38 88 ILE A C 1
ATOM 687 O O . ILE A 1 88 ? -17.541 -5.344 17.537 1.00 84.38 88 ILE A O 1
ATOM 691 N N . TYR A 1 89 ? -16.486 -3.722 16.397 1.00 79.62 89 TYR A N 1
ATOM 692 C CA . TYR A 1 89 ? -16.738 -2.678 17.393 1.00 79.62 89 TYR A CA 1
ATOM 693 C C . TYR A 1 89 ? -18.001 -1.853 17.122 1.00 79.62 89 TYR A C 1
ATOM 695 O O . TYR A 1 89 ? -18.356 -1.029 17.959 1.00 79.62 89 TYR A O 1
ATOM 703 N N . ASN A 1 90 ? -18.685 -2.110 16.000 1.00 71.00 90 ASN A N 1
ATOM 704 C CA . ASN A 1 90 ? -19.941 -1.478 15.588 1.00 71.00 90 ASN A CA 1
ATOM 705 C C . ASN A 1 90 ? -19.923 0.053 15.743 1.00 71.00 90 ASN A C 1
ATOM 707 O O . ASN A 1 90 ? -20.793 0.636 16.393 1.00 71.00 90 ASN A O 1
ATOM 711 N N . TYR A 1 91 ? -18.880 0.674 15.185 1.00 58.75 91 TYR A N 1
ATOM 712 C CA . TYR A 1 91 ? -18.775 2.130 15.056 1.00 58.75 91 TYR A CA 1
ATOM 713 C C . TYR A 1 91 ? -19.697 2.678 13.968 1.00 58.75 91 TYR A C 1
ATOM 715 O O . TYR A 1 91 ? -19.754 2.063 12.872 1.00 58.75 91 TYR A O 1
#

Foldseek 3Di:
DDDDPPPDPDPDPPPPPVPPVPPPDDDLVVVLVVLVVVLVVLVVVLVVVCVVCVVVCVVPVVVVVVSCVVSVVVNVVSVVVNVVSCVVVVD

pLDDT: mean 79.76, std 20.63, range [28.56, 97.69]

Radius of gyration: 26.55 Å; Cα contacts (8 Å, |Δi|>4): 17; chains: 1; bounding box: 32×47×88 Å

Nearest PDB structures (foldseek):
  5dn6-assembly1_J  TM=3.917E-01  e=1.347E+00  Paracoccus denitrificans
  6tmk-assembly1_I1  TM=4.506E-01  e=7.196E+00  Toxoplasma gondii GT1
  8apb-assembly1_T1  TM=3.919E-01  e=3.541E+00  Trypanosoma brucei bruc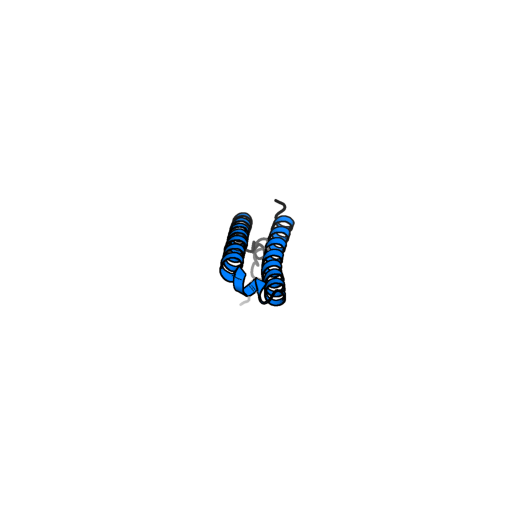ei
  6tmk-assembly1_L1  TM=4.230E-01  e=8.186E+00  Toxoplasma gondii GT1

Secondary structure (DSSP, 8-state):
------------SSSTT------S---HHHHHHHHHHHHHHHHHHHHHHHHHHHHHHHH-HHHHHHHHHHHHHHHHHHHHHHHHHHHHHT-

Organism: NCBI:txid1194405

Sequence (91 aa):
MTQQEKALDLPKGKDILNWKIKTLARSPKEIMIAQSIFSAIHLTGSSLFMWGGWKVFLKNPPLLVGLILALGGVLAYFIGLLIRQKTIYNY